Protein AF-A0A2S9F0A6-F1 (afdb_monomer_lite)

Structure (mmCIF, N/CA/C/O backbone):
data_AF-A0A2S9F0A6-F1
#
_entry.id   AF-A0A2S9F0A6-F1
#
loop_
_atom_site.group_PDB
_atom_site.id
_atom_site.type_symbol
_atom_site.label_atom_id
_atom_site.label_alt_id
_atom_site.label_comp_id
_atom_site.label_asym_id
_atom_site.label_entity_id
_atom_site.label_seq_id
_atom_site.pdbx_PDB_ins_code
_atom_site.Cartn_x
_atom_site.Cartn_y
_atom_site.Cartn_z
_atom_site.occupancy
_atom_site.B_iso_or_equiv
_atom_site.auth_seq_id
_atom_site.auth_comp_id
_atom_site.auth_asym_id
_atom_site.auth_atom_id
_atom_site.pdbx_PDB_model_num
ATOM 1 N N . MET A 1 1 ? 29.518 33.544 -23.499 1.00 57.16 1 MET A N 1
ATOM 2 C CA . MET A 1 1 ? 29.249 32.475 -24.488 1.00 57.16 1 MET A CA 1
ATOM 3 C C . MET A 1 1 ? 28.029 32.899 -25.286 1.00 57.16 1 MET A C 1
ATOM 5 O O . MET A 1 1 ? 26.987 33.110 -24.681 1.00 57.16 1 MET A O 1
ATOM 9 N N . ASN A 1 2 ? 28.181 33.151 -26.587 1.00 75.06 2 ASN A N 1
ATOM 10 C CA . ASN A 1 2 ? 27.135 33.729 -27.433 1.00 75.06 2 ASN A CA 1
ATOM 11 C C . ASN A 1 2 ? 26.321 32.603 -28.106 1.00 75.06 2 ASN A C 1
ATOM 13 O O . ASN A 1 2 ? 26.892 31.569 -28.454 1.00 75.06 2 ASN A O 1
ATOM 17 N N . LEU A 1 3 ? 25.006 32.768 -28.308 1.00 73.81 3 LEU A N 1
ATOM 18 C CA . LEU A 1 3 ? 24.131 31.713 -28.873 1.00 73.81 3 LEU A CA 1
ATOM 19 C C . LEU A 1 3 ? 24.620 31.211 -30.246 1.00 73.81 3 LEU A C 1
ATOM 21 O O . LEU A 1 3 ? 24.468 30.043 -30.599 1.00 73.81 3 LEU A O 1
ATOM 25 N N . GLN A 1 4 ? 25.246 32.104 -31.009 1.00 73.94 4 GLN A N 1
ATOM 26 C CA . GLN A 1 4 ? 25.774 31.836 -32.345 1.00 73.94 4 GLN A CA 1
ATOM 27 C C . GLN A 1 4 ? 26.948 30.842 -32.341 1.00 73.94 4 GLN A C 1
ATOM 29 O O . GLN A 1 4 ? 27.102 30.074 -33.294 1.00 73.94 4 GLN A O 1
ATOM 34 N N . ASP A 1 5 ? 27.736 30.809 -31.263 1.00 72.25 5 ASP A N 1
ATOM 35 C CA . ASP A 1 5 ? 28.875 29.896 -31.131 1.00 72.25 5 ASP A CA 1
ATOM 36 C C . ASP A 1 5 ? 28.402 28.465 -30.853 1.00 72.25 5 ASP A C 1
ATOM 38 O O . ASP A 1 5 ? 28.924 27.515 -31.436 1.00 72.25 5 ASP A O 1
ATOM 42 N N . VAL A 1 6 ? 27.345 28.307 -30.047 1.00 74.50 6 VAL A N 1
ATOM 43 C CA . VAL A 1 6 ? 26.721 27.004 -29.759 1.00 74.50 6 VAL A CA 1
ATOM 44 C C . VAL A 1 6 ? 26.147 26.384 -31.035 1.00 74.50 6 VAL A C 1
ATOM 46 O O . VAL A 1 6 ? 26.382 25.209 -31.307 1.00 74.50 6 VAL A O 1
ATOM 49 N N . VAL A 1 7 ? 25.462 27.177 -31.868 1.00 74.69 7 VAL A N 1
ATOM 50 C CA . VAL A 1 7 ? 24.858 26.706 -33.130 1.00 74.69 7 VAL A CA 1
ATOM 51 C C . VAL A 1 7 ? 25.918 26.267 -34.148 1.00 74.69 7 VAL A C 1
ATOM 53 O O . VAL A 1 7 ? 25.752 25.238 -34.808 1.00 74.69 7 VAL A O 1
ATOM 56 N N . LYS A 1 8 ? 27.037 26.996 -34.265 1.00 73.50 8 LYS A N 1
ATOM 57 C CA . LYS A 1 8 ? 28.156 26.593 -35.139 1.00 73.50 8 LYS A CA 1
ATOM 58 C C . LYS A 1 8 ? 28.799 25.285 -34.679 1.00 73.50 8 LYS A C 1
ATOM 60 O O . LYS A 1 8 ? 29.077 24.418 -35.508 1.00 73.50 8 LYS A O 1
ATOM 65 N N . LEU A 1 9 ? 28.999 25.128 -33.373 1.00 69.62 9 LEU A N 1
ATOM 66 C CA . LEU A 1 9 ? 29.613 23.938 -32.784 1.00 69.62 9 LEU A CA 1
ATOM 67 C C . LEU A 1 9 ? 28.705 22.705 -32.933 1.00 69.62 9 LEU A C 1
ATOM 69 O O . LEU A 1 9 ? 29.183 21.626 -33.288 1.00 69.62 9 LEU A O 1
ATOM 73 N N . LEU A 1 10 ? 27.388 22.893 -32.784 1.00 70.19 10 LEU A N 1
ATOM 74 C CA . LEU A 1 10 ? 26.376 21.861 -33.015 1.00 70.19 10 LEU A CA 1
ATOM 75 C C . LEU A 1 10 ? 26.362 21.385 -34.472 1.00 70.19 10 LEU A C 1
ATOM 77 O O . LEU A 1 10 ? 26.285 20.190 -34.726 1.00 70.19 10 LEU A O 1
ATOM 81 N N . ARG A 1 11 ? 26.494 22.303 -35.438 1.00 72.62 11 ARG A N 1
ATOM 82 C CA . ARG A 1 11 ? 26.517 21.969 -36.871 1.00 72.62 11 ARG A CA 1
ATOM 83 C C . ARG A 1 11 ? 27.805 21.251 -37.289 1.00 72.62 11 ARG A C 1
ATOM 85 O O . ARG A 1 11 ? 27.764 20.395 -38.167 1.00 72.62 11 ARG A O 1
ATOM 92 N N . HIS A 1 12 ? 28.936 21.564 -36.653 1.00 76.50 12 HIS A N 1
ATOM 93 C CA . HIS A 1 12 ? 30.224 20.925 -36.942 1.00 76.50 12 HIS A CA 1
ATOM 94 C C . HIS A 1 12 ? 30.361 19.527 -36.309 1.00 76.50 12 HIS A C 1
ATOM 96 O O . HIS A 1 12 ? 31.004 18.656 -36.888 1.00 76.50 12 HIS A O 1
ATOM 102 N N . ARG A 1 13 ? 29.724 19.280 -35.153 1.00 82.62 13 ARG A N 1
ATOM 103 C CA . ARG A 1 13 ? 29.734 17.983 -34.442 1.00 82.62 13 ARG A CA 1
ATOM 104 C C . ARG A 1 13 ? 28.351 17.329 -34.339 1.00 82.62 13 ARG A C 1
ATOM 106 O O . ARG A 1 13 ? 28.072 16.611 -33.380 1.00 82.62 13 ARG A O 1
ATOM 113 N N . TRP A 1 14 ? 27.489 17.554 -35.330 1.00 82.69 14 TRP A N 1
ATOM 114 C CA . TRP A 1 14 ? 26.091 17.111 -35.287 1.00 82.69 14 TRP A CA 1
ATOM 115 C C . TRP A 1 14 ? 25.956 15.587 -35.125 1.00 82.69 14 TRP A C 1
ATOM 117 O O . TRP A 1 14 ? 25.083 15.131 -34.398 1.00 82.69 14 TRP A O 1
ATOM 127 N N . ILE A 1 15 ? 26.885 14.806 -35.693 1.00 86.88 15 ILE A N 1
ATOM 128 C CA . ILE A 1 15 ? 26.932 13.344 -35.532 1.00 86.88 15 ILE A CA 1
ATOM 129 C C . ILE A 1 15 ? 27.149 12.957 -34.064 1.00 86.88 15 ILE A C 1
ATOM 131 O O . ILE A 1 15 ? 26.428 12.109 -33.551 1.00 86.88 15 ILE A O 1
ATOM 135 N N . THR A 1 16 ? 28.093 13.590 -33.358 1.00 87.19 16 THR A N 1
ATOM 136 C CA . THR A 1 16 ? 28.335 13.314 -31.931 1.00 87.19 16 THR A CA 1
ATOM 137 C C . THR A 1 16 ? 27.104 13.646 -31.095 1.00 87.19 16 THR A C 1
ATOM 139 O O . THR A 1 16 ? 26.732 12.871 -30.223 1.00 87.19 16 THR A O 1
ATOM 142 N N . VAL A 1 17 ? 26.435 14.763 -31.392 1.00 87.31 17 VAL A N 1
ATOM 143 C CA . VAL A 1 17 ? 25.190 15.160 -30.717 1.00 87.31 17 VAL A CA 1
ATOM 144 C C . VAL A 1 17 ? 24.088 14.127 -30.963 1.00 87.31 17 VAL A C 1
ATOM 146 O O . VAL A 1 17 ? 23.466 13.665 -30.011 1.00 87.31 17 VAL A O 1
ATOM 149 N N . CYS A 1 18 ? 23.882 13.713 -32.216 1.00 89.75 18 CYS A N 1
ATOM 150 C CA . CYS A 1 18 ? 22.890 12.701 -32.572 1.00 89.75 18 CYS A CA 1
ATOM 151 C C . CYS A 1 18 ? 23.172 11.346 -31.914 1.00 89.75 18 CYS A C 1
ATOM 153 O O . CYS A 1 18 ? 22.241 10.726 -31.410 1.00 89.75 18 CYS A O 1
ATOM 155 N N . VAL A 1 19 ? 24.431 10.902 -31.868 1.00 93.31 19 VAL A N 1
ATOM 156 C CA . VAL A 1 19 ? 24.815 9.642 -31.211 1.00 93.31 19 VAL A CA 1
ATOM 157 C C . VAL A 1 19 ? 24.560 9.708 -29.708 1.00 93.31 19 VAL A C 1
ATOM 159 O O . VAL A 1 19 ? 23.956 8.791 -29.163 1.00 93.31 19 VAL A O 1
ATOM 162 N N . THR A 1 20 ? 24.948 10.794 -29.035 1.00 92.12 20 THR A N 1
ATOM 163 C CA . THR A 1 20 ? 24.689 10.951 -27.596 1.00 92.12 20 THR A CA 1
ATOM 164 C C . THR A 1 20 ? 23.192 10.952 -27.294 1.00 92.12 20 THR A C 1
ATOM 166 O O . THR A 1 20 ? 22.756 10.254 -26.382 1.00 92.12 20 THR A O 1
ATOM 169 N N . ILE A 1 21 ? 22.389 11.671 -28.088 1.00 93.81 21 ILE A N 1
ATOM 170 C CA . ILE A 1 21 ? 20.926 11.661 -27.949 1.00 93.81 21 ILE A CA 1
ATOM 171 C C . ILE A 1 21 ? 20.382 10.247 -28.163 1.00 93.81 21 ILE A C 1
ATOM 173 O O . ILE A 1 21 ? 19.583 9.782 -27.355 1.00 93.81 21 ILE A O 1
ATOM 177 N N . ALA A 1 22 ? 20.836 9.544 -29.203 1.00 94.81 22 ALA A N 1
ATOM 178 C CA . ALA A 1 22 ? 20.400 8.181 -29.481 1.00 94.81 22 ALA A CA 1
ATOM 179 C C . ALA A 1 22 ? 20.724 7.233 -28.317 1.00 94.81 22 ALA A C 1
ATOM 181 O O . ALA A 1 22 ? 19.851 6.481 -27.900 1.00 94.81 22 ALA A O 1
ATOM 182 N N . VAL A 1 23 ? 21.927 7.310 -27.738 1.00 96.56 23 VAL A N 1
ATOM 183 C CA . VAL A 1 23 ? 22.319 6.500 -26.571 1.00 96.56 23 VAL A CA 1
ATOM 184 C C . VAL A 1 23 ? 21.464 6.832 -25.347 1.00 96.56 23 VAL A C 1
ATOM 186 O O . VAL A 1 23 ? 20.988 5.918 -24.678 1.00 96.56 23 VAL A O 1
ATOM 189 N N . CYS A 1 24 ? 21.212 8.114 -25.069 1.00 96.38 24 CYS A N 1
ATOM 190 C CA . CYS A 1 24 ? 20.339 8.530 -23.970 1.00 96.38 24 CYS A CA 1
ATOM 191 C C . CYS A 1 24 ? 18.901 8.025 -24.145 1.00 96.38 24 CYS A C 1
ATOM 193 O O . CYS A 1 24 ? 18.326 7.491 -23.200 1.00 96.38 24 CYS A O 1
ATOM 195 N N . VAL A 1 25 ? 18.329 8.161 -25.345 1.00 96.44 25 VAL A N 1
ATOM 196 C CA . VAL A 1 25 ? 16.972 7.684 -25.651 1.00 96.44 25 VAL A CA 1
ATOM 197 C C . VAL A 1 25 ? 16.900 6.168 -25.527 1.00 96.44 25 VAL A C 1
ATOM 199 O O . VAL A 1 25 ? 15.984 5.650 -24.896 1.00 96.44 25 VAL A O 1
ATOM 202 N N . LEU A 1 26 ? 17.879 5.452 -26.076 1.00 96.12 26 LEU A N 1
ATOM 203 C CA . LEU A 1 26 ? 17.914 3.994 -26.033 1.00 96.12 26 LEU A CA 1
ATOM 204 C C . LEU A 1 26 ? 18.061 3.495 -24.588 1.00 96.12 26 LEU A C 1
ATOM 206 O O . LEU A 1 26 ? 17.333 2.595 -24.182 1.00 96.12 26 LEU A O 1
ATOM 210 N N . GLY A 1 27 ? 18.909 4.145 -23.784 1.00 95.69 27 GLY A N 1
ATOM 211 C CA . GLY A 1 27 ? 19.017 3.884 -22.348 1.00 95.69 27 GLY A CA 1
ATOM 212 C C . GLY A 1 27 ? 17.713 4.152 -21.589 1.00 95.69 27 GLY A C 1
ATOM 213 O O . GLY A 1 27 ? 17.299 3.326 -20.779 1.00 95.69 27 GLY A O 1
ATOM 214 N N . ALA A 1 28 ? 17.026 5.260 -21.885 1.00 93.75 28 ALA A N 1
ATOM 215 C CA . ALA A 1 28 ? 15.752 5.606 -21.255 1.00 93.75 28 ALA A CA 1
ATOM 216 C C . ALA A 1 28 ? 14.633 4.615 -21.612 1.00 93.75 28 ALA A C 1
ATOM 218 O O . ALA A 1 28 ? 13.891 4.184 -20.732 1.00 93.75 28 ALA A O 1
ATOM 219 N N . VAL A 1 29 ? 14.534 4.209 -22.882 1.00 94.12 29 VAL A N 1
ATOM 220 C CA . VAL A 1 29 ? 13.555 3.208 -23.333 1.00 94.12 29 VAL A CA 1
ATOM 221 C C . VAL A 1 29 ? 13.825 1.862 -22.669 1.00 94.12 29 VAL A C 1
ATOM 223 O O . VAL A 1 29 ? 12.898 1.250 -22.144 1.00 94.12 29 VAL A O 1
ATOM 226 N N . LEU A 1 30 ? 15.086 1.421 -22.635 1.00 93.75 30 LEU A N 1
ATOM 227 C CA . LEU A 1 30 ? 15.450 0.148 -22.018 1.00 93.75 30 LEU A CA 1
ATOM 228 C C . LEU A 1 30 ? 15.104 0.140 -20.523 1.00 93.75 30 LEU A C 1
ATOM 230 O O . LEU A 1 30 ? 14.486 -0.803 -20.037 1.00 93.75 30 LEU A O 1
ATOM 234 N N . TYR A 1 31 ? 15.424 1.224 -19.815 1.00 93.69 31 TYR A N 1
ATOM 235 C CA . TYR A 1 31 ? 15.060 1.394 -18.410 1.00 93.69 31 TYR A CA 1
ATOM 236 C C . TYR A 1 31 ? 13.539 1.400 -18.200 1.00 93.69 31 TYR A C 1
ATOM 238 O O . TYR A 1 31 ? 13.030 0.739 -17.294 1.00 93.69 31 TYR A O 1
ATOM 246 N N . SER A 1 32 ? 12.798 2.097 -19.063 1.00 91.25 32 SER A N 1
ATOM 247 C CA . SER A 1 32 ? 11.340 2.190 -18.969 1.00 91.25 32 SER A CA 1
ATOM 248 C C . SER A 1 32 ? 10.651 0.845 -19.189 1.00 91.25 32 SER A C 1
ATOM 250 O O . SER A 1 32 ? 9.654 0.576 -18.530 1.00 91.25 32 SER A O 1
ATOM 252 N N . VAL A 1 33 ? 11.159 0.008 -20.098 1.00 88.25 33 VAL A N 1
ATOM 253 C CA . VAL A 1 33 ? 10.584 -1.320 -20.378 1.00 88.25 33 VAL A CA 1
ATOM 254 C C . VAL A 1 33 ? 10.929 -2.330 -19.279 1.00 88.25 33 VAL A C 1
ATOM 256 O O . VAL A 1 33 ? 10.146 -3.237 -19.015 1.00 88.25 33 VAL A O 1
ATOM 259 N N . LEU A 1 34 ? 12.082 -2.174 -18.621 1.00 91.50 34 LEU A N 1
ATOM 260 C CA . LEU A 1 34 ? 12.513 -3.042 -17.519 1.00 91.50 34 LEU A CA 1
ATOM 261 C C . LEU A 1 34 ? 11.855 -2.700 -16.176 1.00 91.50 34 LEU A C 1
ATOM 263 O O . LEU A 1 34 ? 11.868 -3.524 -15.263 1.00 91.50 34 LEU A O 1
ATOM 267 N N . THR A 1 35 ? 11.307 -1.494 -16.031 1.00 91.00 35 THR A N 1
ATOM 268 C CA . THR A 1 35 ? 10.669 -1.058 -14.785 1.00 91.00 3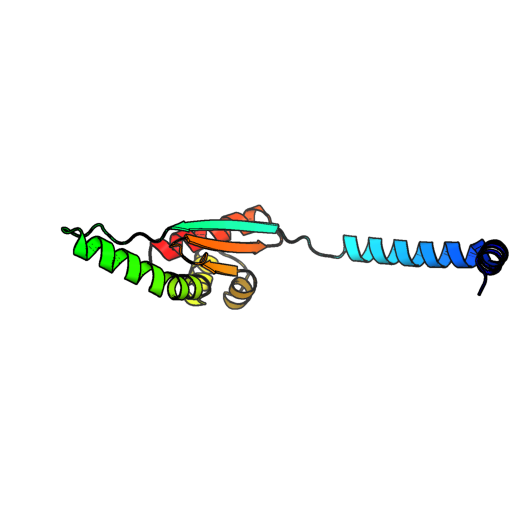5 THR A CA 1
ATOM 269 C C . THR A 1 35 ? 9.299 -1.724 -14.632 1.00 91.00 35 THR A C 1
ATOM 271 O O . THR A 1 35 ? 8.430 -1.578 -15.489 1.00 91.00 35 THR A O 1
ATOM 274 N N . THR A 1 36 ? 9.082 -2.437 -13.524 1.00 87.31 36 THR A N 1
ATOM 275 C CA . THR A 1 36 ? 7.801 -3.090 -13.215 1.00 87.31 36 THR A CA 1
ATOM 276 C C . THR A 1 36 ? 6.693 -2.054 -12.986 1.00 87.31 36 THR A C 1
ATOM 278 O O . THR A 1 36 ? 6.884 -1.158 -12.156 1.00 87.31 36 THR A O 1
ATOM 281 N N . PRO A 1 37 ? 5.533 -2.154 -13.6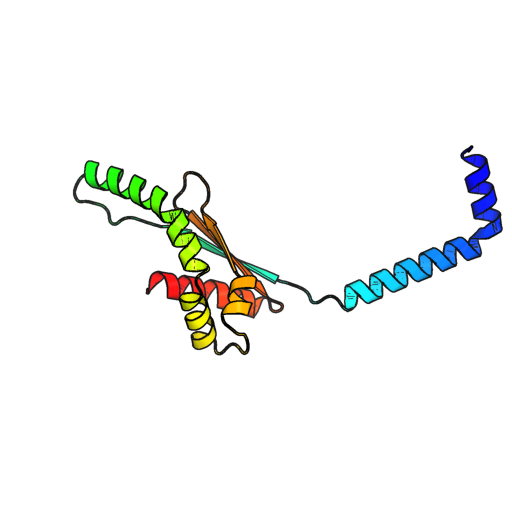67 1.00 89.31 37 PRO A N 1
ATOM 282 C CA . PRO A 1 37 ? 4.417 -1.248 -13.425 1.00 89.31 37 PRO A CA 1
ATOM 283 C C . PRO A 1 37 ? 3.848 -1.476 -12.022 1.00 89.31 37 PRO A C 1
ATOM 285 O O . PRO A 1 37 ? 3.713 -2.614 -11.581 1.00 89.31 37 PRO A O 1
ATOM 288 N N . LEU A 1 38 ? 3.495 -0.393 -11.332 1.00 92.88 38 LEU A N 1
ATOM 289 C CA . LEU A 1 38 ? 2.812 -0.432 -10.041 1.00 92.88 38 LEU A CA 1
ATOM 290 C C . LE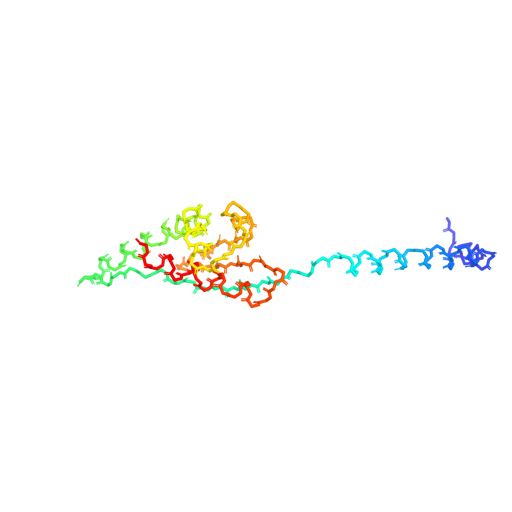U A 1 38 ? 1.412 0.158 -10.200 1.00 92.88 38 LEU A C 1
ATOM 292 O O . LEU A 1 38 ? 1.248 1.257 -10.728 1.00 92.88 38 LEU A O 1
ATOM 296 N N . TYR A 1 39 ? 0.414 -0.578 -9.728 1.00 95.44 39 TYR A N 1
ATOM 297 C CA . TYR A 1 39 ? -0.989 -0.194 -9.723 1.00 95.44 39 TYR A CA 1
ATOM 298 C C . TYR A 1 39 ? -1.433 0.082 -8.294 1.00 95.44 39 TYR A C 1
ATOM 300 O O . TYR A 1 39 ? -1.122 -0.684 -7.385 1.00 95.44 39 TYR A O 1
ATOM 308 N N . GLN A 1 40 ? -2.183 1.165 -8.112 1.00 95.88 40 GLN A N 1
ATOM 309 C CA . GLN A 1 40 ? -2.748 1.544 -6.824 1.00 95.88 40 GLN A CA 1
ATOM 310 C C . GLN A 1 40 ? -4.242 1.232 -6.791 1.00 95.88 40 GLN A C 1
ATOM 312 O O . GLN A 1 40 ? -4.985 1.651 -7.681 1.00 95.88 40 GLN A O 1
ATOM 317 N N . ALA A 1 41 ? -4.677 0.524 -5.753 1.00 96.75 41 ALA A N 1
ATOM 318 C CA . ALA A 1 41 ? -6.081 0.402 -5.386 1.00 96.75 41 ALA A CA 1
ATOM 319 C C . ALA A 1 41 ? -6.340 1.192 -4.101 1.00 96.75 41 ALA A C 1
ATOM 321 O O . ALA A 1 41 ? -5.575 1.072 -3.146 1.00 96.75 41 ALA A O 1
ATOM 322 N N . SER A 1 42 ? -7.418 1.975 -4.088 1.00 94.00 42 SER A N 1
ATOM 323 C CA . SER A 1 42 ? -7.779 2.849 -2.970 1.00 94.00 42 SER A CA 1
ATOM 324 C C . SER A 1 42 ? -9.144 2.467 -2.408 1.00 94.00 42 SER A C 1
ATOM 326 O O . SER A 1 42 ? -10.127 2.419 -3.150 1.00 94.00 42 SER A O 1
ATOM 328 N N . THR A 1 43 ? -9.217 2.276 -1.094 1.00 93.62 43 THR A N 1
ATOM 329 C CA . THR A 1 43 ? -10.458 2.053 -0.345 1.00 93.62 43 THR A CA 1
ATOM 330 C C . THR A 1 43 ? -10.630 3.156 0.692 1.00 93.62 43 THR A C 1
ATOM 332 O O . THR A 1 43 ? -9.665 3.600 1.309 1.00 93.62 43 THR A O 1
ATOM 335 N N . ARG A 1 44 ? -11.870 3.609 0.899 1.00 92.19 44 ARG A N 1
ATOM 336 C CA . ARG A 1 44 ? -12.202 4.621 1.906 1.00 92.19 44 ARG A CA 1
ATOM 337 C C . ARG A 1 44 ? -13.099 4.019 2.974 1.00 92.19 44 ARG A C 1
ATOM 339 O O . ARG A 1 44 ? -14.202 3.573 2.672 1.00 92.19 44 ARG A O 1
ATOM 346 N N . LEU A 1 45 ? -12.635 4.064 4.216 1.00 89.12 45 LEU A N 1
ATOM 347 C CA . LEU A 1 45 ? -13.355 3.592 5.391 1.00 89.12 45 LEU A CA 1
ATOM 348 C C . LEU A 1 45 ? -13.929 4.780 6.167 1.00 89.12 45 LEU A C 1
ATOM 350 O O . LEU A 1 45 ? -13.293 5.829 6.278 1.00 89.12 45 LEU A O 1
ATOM 354 N N . PHE A 1 46 ? -15.136 4.612 6.705 1.00 87.00 46 PHE A N 1
ATOM 355 C CA . PHE A 1 46 ? -15.794 5.590 7.569 1.00 87.00 46 PHE A CA 1
ATOM 356 C C . PHE A 1 46 ? -15.950 5.000 8.966 1.00 87.00 46 PHE A C 1
ATOM 358 O O . PHE A 1 46 ? -16.602 3.971 9.141 1.00 87.00 46 PHE A O 1
ATOM 365 N N . VAL A 1 47 ? -15.362 5.661 9.962 1.00 81.50 47 VAL A N 1
ATOM 366 C CA . VAL A 1 47 ? -15.477 5.241 11.359 1.00 81.50 47 VAL A CA 1
ATOM 367 C C . VAL A 1 47 ? -16.711 5.898 11.968 1.00 81.50 47 VAL A C 1
ATOM 369 O O . VAL A 1 47 ? -16.756 7.112 12.148 1.00 81.50 47 VAL A O 1
ATOM 372 N N . SER A 1 48 ? -17.711 5.088 12.308 1.00 73.56 48 SER A N 1
ATOM 373 C CA . SER A 1 48 ? -18.929 5.546 12.978 1.00 73.56 48 SER A CA 1
ATOM 374 C C . SER A 1 48 ? -18.962 5.054 14.422 1.00 73.56 48 SER A C 1
ATOM 376 O O . SER A 1 48 ? -18.740 3.872 14.676 1.00 73.56 48 SER A O 1
ATOM 378 N N . THR A 1 49 ? -19.267 5.937 15.375 1.00 65.75 49 THR A N 1
ATOM 379 C CA . THR A 1 49 ? -19.678 5.515 16.720 1.00 65.75 49 THR A CA 1
ATOM 380 C C . THR A 1 49 ? -21.149 5.132 16.713 1.00 65.75 49 THR A C 1
ATOM 382 O O . THR A 1 49 ? -21.965 5.869 16.157 1.00 65.75 49 THR A O 1
ATOM 385 N N . ALA A 1 50 ? -21.503 4.035 17.389 1.00 59.41 50 ALA A N 1
ATOM 386 C CA . ALA A 1 50 ? -22.898 3.698 17.653 1.00 59.41 50 ALA A CA 1
ATOM 387 C C . ALA A 1 50 ? -23.626 4.912 18.256 1.00 59.41 50 ALA A C 1
ATOM 389 O O . ALA A 1 50 ? -23.112 5.560 19.170 1.00 59.41 50 ALA A O 1
ATOM 390 N N . SER A 1 51 ? -24.793 5.250 17.704 1.00 55.75 51 SER A N 1
ATOM 391 C CA . SER A 1 51 ? -25.601 6.379 18.161 1.00 55.75 51 SER A CA 1
ATOM 392 C C . SER A 1 51 ? -25.983 6.158 19.624 1.00 55.75 51 SER A C 1
ATOM 394 O O . SER A 1 51 ? -26.708 5.216 19.942 1.00 55.75 51 SER A O 1
ATOM 396 N N . GLY A 1 52 ? -25.454 6.996 20.517 1.00 56.12 52 GLY A N 1
ATOM 397 C CA . GLY A 1 52 ? -25.838 6.989 21.923 1.00 56.12 52 GLY A CA 1
ATOM 398 C C . GLY A 1 52 ? -27.308 7.371 22.088 1.00 56.12 52 GLY A C 1
ATOM 399 O O . GLY A 1 52 ? -27.893 8.048 21.241 1.00 56.12 52 GLY A O 1
ATOM 400 N N . SER A 1 53 ? -27.905 6.958 23.199 1.00 60.97 53 SER A N 1
ATOM 401 C CA . SER A 1 53 ? -29.298 7.260 23.544 1.00 60.97 53 SER A CA 1
ATOM 402 C C . SER A 1 53 ? -29.555 8.756 23.795 1.00 60.97 53 SER A C 1
ATOM 404 O O . SER A 1 53 ? -30.706 9.194 23.793 1.00 60.97 53 SER A O 1
ATOM 406 N N . SER A 1 54 ? -28.494 9.557 23.967 1.00 71.69 54 SER A N 1
ATOM 407 C CA . SER A 1 54 ? -28.557 11.012 24.137 1.00 71.69 54 SER A CA 1
ATOM 408 C C . SER A 1 54 ? -27.630 11.794 23.185 1.00 71.69 54 SER A C 1
ATOM 410 O O . SER A 1 54 ? -26.612 11.301 22.691 1.00 71.69 54 SER A O 1
ATOM 412 N N . LEU A 1 55 ? -27.957 13.074 22.956 1.00 68.00 55 LEU A N 1
ATOM 413 C CA . LEU A 1 55 ? -27.132 14.004 22.165 1.00 68.00 55 LEU A CA 1
ATOM 414 C C . LEU A 1 55 ? -25.731 14.210 22.765 1.00 68.00 55 LEU A C 1
ATOM 416 O O . LEU A 1 55 ? -24.769 14.380 22.018 1.00 68.00 55 LEU A O 1
ATOM 420 N N . ALA A 1 56 ? -25.608 14.167 24.097 1.00 70.69 56 ALA A N 1
ATOM 421 C CA . ALA A 1 56 ? -24.328 14.286 24.794 1.00 70.69 56 ALA A CA 1
ATOM 422 C C . ALA A 1 56 ? -23.416 13.079 24.513 1.00 70.69 56 ALA A C 1
ATOM 424 O O . ALA A 1 56 ? -22.245 13.263 24.186 1.00 70.69 56 ALA A O 1
ATOM 425 N N . GLU A 1 57 ? -23.968 11.862 24.539 1.00 68.12 57 GLU A N 1
ATOM 426 C CA . GLU A 1 57 ? -23.245 10.632 24.182 1.00 68.12 57 GLU A CA 1
ATOM 427 C C . GLU A 1 57 ? -22.807 10.636 22.711 1.00 68.12 57 GLU A C 1
ATOM 429 O O . GLU A 1 57 ? -21.689 10.236 22.397 1.00 68.12 57 GLU A O 1
ATOM 434 N N . THR A 1 58 ? -23.644 11.158 21.808 1.00 69.19 58 THR A N 1
ATOM 435 C CA . THR A 1 58 ? -23.302 11.283 20.380 1.00 69.19 58 THR A CA 1
ATOM 436 C C . THR A 1 58 ? -22.164 12.286 20.150 1.00 69.19 58 THR A C 1
ATOM 438 O O . THR A 1 58 ? -21.234 12.006 19.392 1.00 69.19 58 THR A O 1
ATOM 441 N N . TYR A 1 59 ? -22.190 13.441 20.827 1.00 69.81 59 TYR A N 1
ATOM 442 C CA . TYR A 1 59 ? -21.118 14.442 20.735 1.00 69.81 59 TYR A CA 1
ATOM 443 C C . TYR A 1 59 ? -19.788 13.923 21.294 1.00 69.81 59 TYR A C 1
ATOM 445 O O . TYR A 1 59 ? -18.728 14.150 20.704 1.00 69.81 59 TYR A O 1
ATOM 453 N N . GLN A 1 60 ? -19.843 13.212 22.420 1.00 72.56 60 GLN A N 1
ATOM 454 C CA . GLN A 1 60 ? -18.668 12.640 23.069 1.00 72.56 60 GLN A CA 1
ATOM 455 C C . GLN A 1 60 ? -18.092 11.467 22.258 1.00 72.56 60 GLN A C 1
ATOM 457 O O . GLN A 1 60 ? -16.877 11.388 22.081 1.00 72.56 60 GLN A O 1
ATOM 462 N N . GLY A 1 61 ? -18.956 10.632 21.667 1.00 67.44 61 GLY A N 1
ATOM 463 C CA . GLY A 1 61 ? -18.571 9.572 20.735 1.00 67.44 61 GLY A CA 1
ATOM 464 C C . GLY A 1 61 ? -17.871 10.106 19.483 1.00 67.44 61 GLY A C 1
ATOM 465 O O . GLY A 1 61 ? -16.812 9.607 19.113 1.00 67.44 61 GLY A O 1
ATOM 466 N N . ASN A 1 62 ? -18.384 11.183 18.879 1.00 69.75 62 ASN A N 1
ATOM 467 C CA . ASN A 1 62 ? -17.777 11.761 17.678 1.00 69.75 62 ASN A CA 1
ATOM 468 C C . ASN A 1 62 ? -16.360 12.313 17.941 1.00 69.75 62 ASN A C 1
ATOM 470 O O . ASN A 1 62 ? -15.433 12.052 17.174 1.00 69.75 62 ASN A O 1
ATOM 474 N N . ARG A 1 63 ? -16.158 13.010 19.071 1.00 72.50 63 ARG A N 1
ATOM 475 C CA . ARG A 1 63 ? -14.824 13.468 19.509 1.00 72.50 63 ARG A CA 1
ATOM 476 C C . ARG A 1 63 ? -13.855 12.306 19.720 1.00 72.50 63 ARG A C 1
ATOM 478 O O . ARG A 1 63 ? -12.721 12.352 19.257 1.00 72.50 63 ARG A O 1
ATOM 485 N N . PHE A 1 64 ? -14.322 11.247 20.364 1.00 70.88 64 PHE A N 1
ATOM 486 C CA . PHE A 1 64 ? -13.526 10.059 20.635 1.00 70.88 64 PHE A CA 1
ATOM 487 C C . PHE A 1 64 ? -13.139 9.287 19.368 1.00 70.88 64 PHE A C 1
ATOM 489 O O . PHE A 1 64 ? -12.011 8.808 19.246 1.00 70.88 64 PHE A O 1
ATOM 496 N N . SER A 1 65 ? -14.043 9.206 18.389 1.00 69.75 65 SE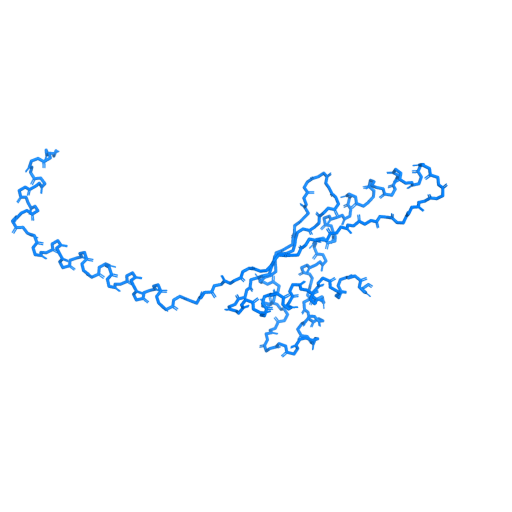R A N 1
ATOM 497 C CA . SER A 1 65 ? -13.730 8.658 17.068 1.00 69.75 65 SER A CA 1
ATOM 498 C C . SER A 1 65 ? -12.688 9.490 16.332 1.00 69.75 65 SER A C 1
ATOM 500 O O . SER A 1 65 ? -11.775 8.907 15.754 1.00 69.75 65 SER A O 1
ATOM 502 N N . GLN A 1 66 ? -12.766 10.823 16.385 1.00 70.19 66 GLN A N 1
ATOM 503 C CA . GLN A 1 66 ? -11.740 11.687 15.789 1.00 70.19 66 GLN A CA 1
ATOM 504 C C . GLN A 1 66 ? -10.358 11.475 16.426 1.00 70.19 66 GLN A C 1
ATOM 506 O O . GLN A 1 66 ? -9.364 11.415 15.708 1.00 70.19 66 GLN A O 1
ATOM 511 N N . GLU A 1 67 ? -10.284 11.296 17.747 1.00 75.25 67 GLU A N 1
ATOM 512 C CA . GLU A 1 67 ? -9.016 11.032 18.446 1.00 75.25 67 GLU A CA 1
ATOM 513 C C . GLU A 1 67 ? -8.423 9.653 18.107 1.00 75.25 67 GLU A C 1
ATOM 515 O O . GLU A 1 67 ? -7.205 9.484 18.089 1.00 75.25 67 GLU A O 1
ATOM 520 N N . ARG A 1 68 ? -9.269 8.663 17.796 1.00 79.69 68 ARG A N 1
ATOM 521 C CA . ARG A 1 68 ? -8.849 7.276 17.520 1.00 79.69 68 ARG A CA 1
ATOM 522 C C . ARG A 1 68 ? -8.640 6.951 16.057 1.00 79.69 68 ARG A C 1
ATOM 524 O O . ARG A 1 68 ? -8.002 5.951 15.751 1.00 79.69 68 ARG A O 1
ATOM 531 N N . VAL A 1 69 ? -9.146 7.780 15.154 1.00 82.00 69 VAL A N 1
ATOM 532 C CA . VAL A 1 69 ? -9.009 7.597 13.704 1.00 82.00 69 VAL A CA 1
ATOM 533 C C . VAL A 1 69 ? -7.542 7.491 13.272 1.00 82.00 69 VAL A C 1
ATOM 535 O O . VAL A 1 69 ? -7.232 6.703 12.381 1.00 82.00 69 VAL A O 1
ATOM 538 N N . ILE A 1 70 ? -6.626 8.179 13.962 1.00 82.94 70 ILE A N 1
ATOM 539 C CA . ILE A 1 70 ? -5.177 8.026 13.751 1.00 82.94 70 ILE A CA 1
ATOM 540 C C . ILE A 1 70 ? -4.707 6.628 14.182 1.00 82.94 70 ILE A C 1
ATOM 542 O O . ILE A 1 70 ? -4.046 5.940 13.409 1.00 82.94 70 ILE A O 1
ATOM 546 N N . SER A 1 71 ? -5.096 6.165 15.373 1.00 87.06 71 SER A N 1
ATOM 547 C CA . SER A 1 71 ? -4.758 4.816 15.849 1.00 87.06 71 SER A CA 1
ATOM 548 C C . SER A 1 71 ? -5.351 3.715 14.963 1.00 87.06 71 SER A C 1
ATOM 550 O O . SER A 1 71 ? -4.699 2.705 14.716 1.00 87.06 71 SER A O 1
ATOM 552 N N . TYR A 1 72 ? -6.562 3.902 14.432 1.00 87.62 72 TYR A N 1
ATOM 553 C CA . TYR A 1 72 ? -7.168 2.972 13.476 1.00 87.62 72 TYR A CA 1
ATOM 554 C C . TYR A 1 72 ? -6.404 2.926 12.149 1.00 87.62 72 TYR A C 1
ATOM 556 O O . TYR A 1 72 ? -6.195 1.841 11.609 1.00 87.62 72 TYR A O 1
ATOM 564 N N . ALA A 1 73 ? -5.920 4.071 11.658 1.00 88.44 73 ALA A N 1
ATOM 565 C CA . ALA A 1 73 ? -5.044 4.108 10.491 1.00 88.44 73 ALA A CA 1
ATOM 566 C C . ALA A 1 73 ? -3.717 3.364 10.741 1.00 88.44 73 ALA A C 1
ATOM 568 O O . ALA A 1 73 ? -3.231 2.669 9.851 1.00 88.44 73 ALA A O 1
ATOM 569 N N . GLU A 1 74 ? -3.149 3.436 11.948 1.00 88.56 74 GLU A N 1
ATOM 570 C CA . GLU A 1 74 ? -1.963 2.644 12.306 1.00 88.56 74 GLU A CA 1
ATOM 571 C C . GLU A 1 74 ? -2.256 1.139 12.374 1.00 88.56 74 GLU A C 1
ATOM 573 O O . GLU A 1 74 ? -1.464 0.338 11.873 1.00 88.56 74 GLU A O 1
ATOM 578 N N . LEU A 1 75 ? -3.408 0.739 12.922 1.00 90.06 75 LEU A N 1
ATOM 579 C CA . LEU A 1 75 ? -3.823 -0.668 12.977 1.00 90.06 75 LEU A CA 1
ATOM 580 C C . LEU A 1 75 ? -4.021 -1.279 11.585 1.00 90.06 75 LEU A C 1
ATOM 582 O O . LEU A 1 75 ? -3.636 -2.428 11.369 1.00 90.06 75 LEU A O 1
ATOM 586 N N . LEU A 1 76 ? -4.538 -0.503 10.628 1.00 90.19 76 LEU A N 1
ATOM 587 C CA . LEU A 1 76 ? -4.655 -0.911 9.223 1.00 90.19 76 LEU A CA 1
ATOM 588 C C . LEU A 1 76 ? -3.296 -1.227 8.578 1.00 90.19 76 LEU A C 1
ATOM 590 O O . LEU A 1 76 ? -3.217 -2.044 7.663 1.00 90.19 76 LEU A O 1
ATOM 594 N N . LYS A 1 77 ? -2.213 -0.623 9.081 1.00 90.25 77 LYS A N 1
ATOM 595 C CA . LYS A 1 77 ? -0.831 -0.904 8.661 1.00 90.25 77 LYS A CA 1
ATOM 596 C C . LYS A 1 77 ? -0.168 -1.997 9.501 1.00 90.25 77 LYS A C 1
ATOM 598 O O . LYS A 1 77 ? 1.013 -2.282 9.306 1.00 90.25 77 LYS A O 1
ATOM 603 N N . GLY A 1 78 ? -0.883 -2.590 10.454 1.00 92.50 78 GLY A N 1
ATOM 604 C CA . GLY A 1 78 ? -0.356 -3.570 11.395 1.00 92.50 78 GLY A CA 1
ATOM 605 C C . GLY A 1 78 ? -0.010 -4.913 10.749 1.00 92.50 78 GLY A C 1
ATOM 606 O O . GLY A 1 78 ? -0.670 -5.380 9.820 1.00 92.50 78 GLY A O 1
ATOM 607 N N . GLN A 1 79 ? 1.012 -5.579 11.293 1.00 92.00 79 GLN A N 1
ATOM 608 C CA . GLN A 1 79 ? 1.504 -6.856 10.768 1.00 92.00 79 GLN A CA 1
ATOM 609 C C . GLN A 1 79 ? 0.452 -7.964 10.872 1.00 92.00 79 GLN A C 1
ATOM 611 O O . GLN A 1 79 ? 0.329 -8.777 9.961 1.00 92.00 79 GLN A O 1
ATOM 616 N N . THR A 1 80 ? -0.331 -7.981 11.953 1.00 92.19 80 THR A N 1
ATOM 617 C CA . THR A 1 80 ? -1.397 -8.969 12.164 1.00 92.19 80 THR A CA 1
ATOM 618 C C . THR A 1 80 ? -2.435 -8.920 11.048 1.00 92.19 80 THR A C 1
ATOM 620 O O . THR A 1 80 ? -2.797 -9.956 10.499 1.00 92.19 80 THR A O 1
ATOM 623 N N . LEU A 1 81 ? -2.887 -7.721 10.670 1.00 93.12 81 LEU A N 1
ATOM 624 C CA . LEU A 1 81 ? -3.885 -7.554 9.616 1.00 93.12 81 LEU A CA 1
ATOM 625 C C . LEU A 1 81 ? -3.307 -7.887 8.234 1.00 93.12 81 LEU A C 1
ATOM 627 O O . LEU A 1 81 ? -3.951 -8.572 7.436 1.00 93.12 81 LEU A O 1
ATOM 631 N N . ALA A 1 82 ? -2.064 -7.471 7.976 1.00 93.56 82 ALA A N 1
ATOM 632 C CA . ALA A 1 82 ? -1.343 -7.843 6.765 1.00 93.56 82 ALA A CA 1
ATOM 633 C C . ALA A 1 82 ? -1.196 -9.370 6.642 1.00 93.56 82 ALA A C 1
ATOM 635 O O . ALA A 1 82 ? -1.449 -9.922 5.575 1.00 93.56 82 ALA A O 1
ATOM 636 N N . GLN A 1 83 ? -0.864 -10.069 7.732 1.00 94.50 83 GLN A N 1
ATOM 637 C CA . GLN A 1 83 ? -0.759 -11.529 7.744 1.00 94.50 83 GLN A CA 1
ATOM 638 C C . GLN A 1 83 ? -2.109 -12.196 7.458 1.00 94.50 83 GLN A C 1
ATOM 640 O O . GLN A 1 83 ? -2.183 -13.031 6.564 1.00 94.50 83 GLN A O 1
ATOM 645 N N . ARG A 1 84 ? -3.193 -11.765 8.119 1.00 93.94 84 ARG A N 1
ATOM 646 C CA . ARG A 1 84 ? -4.548 -12.282 7.842 1.00 93.94 84 ARG A CA 1
ATOM 647 C C . ARG A 1 84 ? -4.945 -12.094 6.376 1.00 93.94 84 ARG A C 1
ATOM 649 O O . ARG A 1 84 ? -5.531 -12.989 5.777 1.00 93.94 84 ARG A O 1
ATOM 656 N N . THR A 1 85 ? -4.580 -10.956 5.786 1.00 94.38 85 THR A N 1
ATOM 657 C CA . THR A 1 85 ? -4.832 -10.663 4.367 1.00 94.38 85 THR A CA 1
ATOM 658 C C . THR A 1 85 ? -4.035 -11.594 3.447 1.00 94.38 85 THR A C 1
ATOM 660 O O . THR A 1 85 ? -4.595 -12.133 2.493 1.00 94.38 85 THR A O 1
ATOM 663 N N . VAL A 1 86 ? -2.748 -11.818 3.744 1.00 94.81 86 VAL A N 1
ATOM 664 C CA . VAL A 1 86 ? -1.890 -12.776 3.022 1.00 94.81 86 VAL A CA 1
ATOM 665 C C . VAL A 1 86 ? -2.479 -14.180 3.077 1.00 94.81 86 VAL A C 1
ATOM 667 O O . VAL A 1 86 ? -2.608 -14.820 2.034 1.00 94.81 86 VAL A O 1
ATOM 670 N N . ASP A 1 87 ? -2.875 -14.628 4.267 1.00 94.50 87 ASP A N 1
ATOM 671 C CA . ASP A 1 87 ? -3.399 -15.973 4.493 1.00 94.50 87 ASP A CA 1
ATOM 672 C C . ASP A 1 87 ? -4.738 -16.179 3.770 1.00 94.50 87 ASP A C 1
ATOM 674 O O . ASP A 1 87 ? -4.946 -17.204 3.122 1.00 94.50 87 ASP A O 1
ATOM 678 N N . LYS A 1 88 ? -5.630 -15.181 3.812 1.00 93.88 88 LYS A N 1
ATOM 679 C CA . LYS A 1 88 ? -6.959 -15.242 3.184 1.00 93.88 88 LYS A CA 1
ATOM 680 C C . LYS A 1 88 ? -6.908 -15.230 1.657 1.00 93.88 88 LYS A C 1
ATOM 682 O O . LYS A 1 88 ? -7.735 -15.875 1.017 1.00 93.88 88 LYS A O 1
ATOM 687 N N . LEU A 1 89 ? -5.943 -14.519 1.074 1.00 94.19 89 LEU A N 1
ATOM 688 C CA . LEU A 1 89 ? -5.741 -14.453 -0.378 1.00 94.19 89 LEU A CA 1
ATOM 689 C C . LEU A 1 89 ? -4.745 -15.499 -0.906 1.00 94.19 89 LEU A C 1
ATOM 691 O O . LEU A 1 89 ? -4.573 -15.606 -2.119 1.00 94.19 89 LEU A O 1
ATOM 695 N N . GLY A 1 90 ? -4.080 -16.258 -0.028 1.00 93.19 90 GLY A N 1
ATOM 696 C CA . GLY A 1 90 ? -3.060 -17.236 -0.414 1.00 93.19 90 GLY A CA 1
ATOM 697 C C . GLY A 1 90 ? -1.862 -16.605 -1.132 1.00 93.19 90 GLY A C 1
ATOM 698 O O . GLY A 1 90 ? -1.341 -17.171 -2.094 1.00 93.19 90 GLY A O 1
ATOM 699 N N . LEU A 1 91 ? -1.451 -15.403 -0.718 1.00 92.44 91 LEU A N 1
ATOM 700 C CA . LEU A 1 91 ? -0.385 -14.658 -1.389 1.00 92.44 91 LEU A CA 1
ATOM 701 C C . LEU A 1 91 ? 0.989 -15.273 -1.106 1.00 92.44 91 LEU A C 1
ATOM 703 O O . LEU A 1 91 ? 1.325 -15.593 0.027 1.00 92.44 91 LEU A O 1
ATOM 707 N N . SER A 1 92 ? 1.852 -1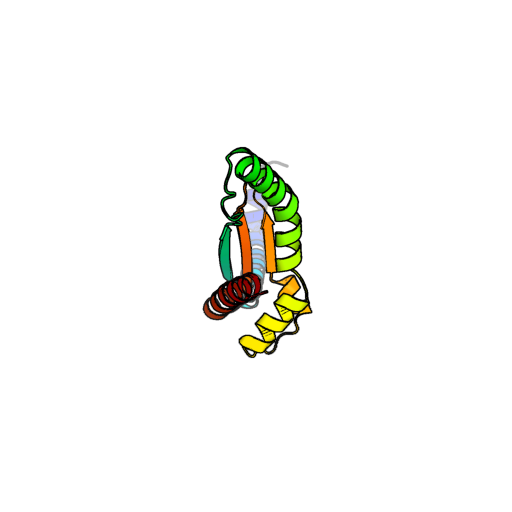5.326 -2.121 1.00 89.75 92 SER A N 1
ATOM 708 C CA . SER A 1 92 ? 3.255 -15.746 -1.978 1.00 89.75 92 SER A CA 1
ATOM 709 C C . SER A 1 92 ? 4.165 -14.662 -1.368 1.00 89.75 92 SER A C 1
ATOM 711 O O . SER A 1 92 ? 5.383 -14.702 -1.540 1.00 89.75 92 SER A O 1
ATOM 713 N N . LEU A 1 93 ? 3.586 -13.647 -0.723 1.00 89.12 93 LEU A N 1
ATOM 714 C CA . LEU A 1 93 ? 4.272 -12.474 -0.182 1.00 89.12 93 LEU A CA 1
ATOM 715 C C . LEU A 1 93 ? 4.278 -12.551 1.350 1.00 89.12 93 LEU A C 1
ATOM 717 O O . LEU A 1 93 ? 3.307 -13.002 1.945 1.00 89.12 93 LEU A O 1
ATOM 721 N N . SER A 1 94 ? 5.337 -12.081 2.011 1.00 93.50 94 SER A N 1
ATOM 722 C CA . SER A 1 94 ? 5.332 -11.981 3.476 1.00 93.50 94 SER A CA 1
ATOM 723 C C . SER A 1 94 ? 4.509 -10.781 3.956 1.00 93.50 94 SER A C 1
ATOM 725 O O . SER A 1 94 ? 4.432 -9.759 3.269 1.00 93.50 94 SER A O 1
ATOM 727 N N . ALA A 1 95 ? 3.957 -10.855 5.172 1.00 92.69 95 ALA A N 1
ATOM 728 C CA . ALA A 1 95 ? 3.221 -9.740 5.772 1.00 92.69 95 ALA A CA 1
ATOM 729 C C . ALA A 1 95 ? 4.047 -8.445 5.836 1.00 92.69 95 ALA A C 1
ATOM 731 O O . ALA A 1 95 ? 3.527 -7.382 5.521 1.00 92.69 95 ALA A O 1
ATOM 732 N N . GLY A 1 96 ? 5.345 -8.527 6.153 1.00 92.56 96 GLY A N 1
ATOM 733 C CA . GLY A 1 96 ? 6.223 -7.349 6.175 1.00 92.56 96 GLY A CA 1
ATOM 734 C C . GLY A 1 96 ? 6.353 -6.676 4.805 1.00 92.56 96 GLY A C 1
ATOM 735 O O . GLY A 1 96 ? 6.277 -5.456 4.700 1.00 92.56 96 GLY A O 1
ATOM 736 N N . ARG A 1 97 ? 6.451 -7.467 3.728 1.00 92.12 97 ARG A N 1
ATOM 737 C CA . ARG A 1 97 ? 6.443 -6.938 2.355 1.00 92.12 97 ARG A CA 1
ATOM 738 C C . ARG A 1 97 ? 5.092 -6.353 1.964 1.00 92.12 97 ARG A C 1
ATOM 740 O O . ARG A 1 97 ? 5.049 -5.418 1.171 1.00 92.12 97 ARG A O 1
ATOM 747 N N . LEU A 1 98 ? 4.002 -6.895 2.500 1.00 92.81 98 LEU A N 1
ATOM 748 C CA . LEU A 1 98 ? 2.673 -6.345 2.274 1.00 92.81 98 LEU A CA 1
ATOM 749 C C . LEU A 1 98 ? 2.506 -5.001 2.995 1.00 92.81 98 LEU A C 1
ATOM 751 O O . LEU A 1 98 ? 1.980 -4.066 2.405 1.00 92.81 98 LEU A O 1
ATOM 755 N N . GLN A 1 99 ? 3.017 -4.868 4.222 1.00 93.88 99 GLN A N 1
ATOM 756 C CA . GLN A 1 99 ? 2.989 -3.607 4.973 1.00 93.88 99 GLN A CA 1
ATOM 757 C C . GLN A 1 99 ? 3.711 -2.470 4.240 1.00 93.88 99 GLN A C 1
ATOM 759 O O . GLN A 1 99 ? 3.216 -1.348 4.242 1.00 93.88 99 GLN A O 1
ATOM 764 N N . GLU A 1 100 ? 4.835 -2.750 3.570 1.00 92.81 100 GLU A N 1
ATOM 765 C CA . GLU A 1 100 ? 5.549 -1.763 2.736 1.00 92.81 100 GLU A CA 1
ATOM 766 C C . GLU A 1 100 ? 4.696 -1.246 1.565 1.00 92.81 100 GLU A C 1
ATOM 768 O O . GLU A 1 100 ? 4.920 -0.144 1.068 1.00 92.81 100 GLU A O 1
ATOM 773 N N . ARG A 1 101 ? 3.715 -2.039 1.121 1.00 93.06 101 ARG A N 1
ATOM 774 C CA . ARG A 1 101 ? 2.815 -1.725 0.005 1.00 93.06 101 ARG A CA 1
ATOM 775 C C . ARG A 1 101 ? 1.506 -1.072 0.446 1.00 93.06 101 ARG A C 1
ATOM 777 O O . ARG A 1 101 ? 0.755 -0.623 -0.418 1.00 93.06 101 ARG A O 1
ATOM 784 N N . ILE A 1 102 ? 1.229 -1.026 1.751 1.00 94.56 102 ILE A N 1
ATOM 785 C CA . ILE A 1 102 ? 0.009 -0.451 2.322 1.00 94.56 102 ILE A CA 1
ATOM 786 C C . ILE A 1 102 ? 0.312 0.936 2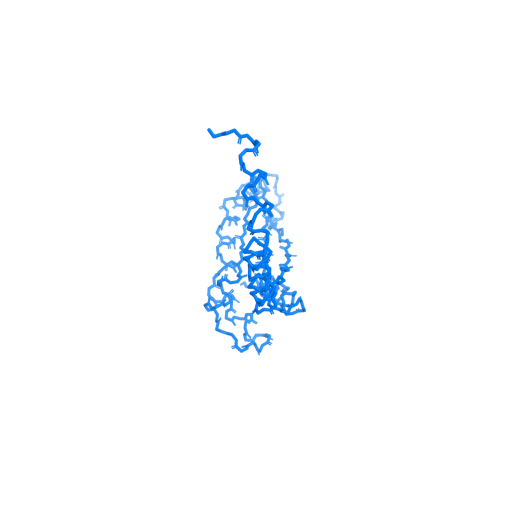.882 1.00 94.56 102 ILE A C 1
ATOM 788 O O . ILE A 1 102 ? 1.136 1.119 3.782 1.00 94.56 102 ILE A O 1
ATOM 792 N N . THR A 1 103 ? -0.441 1.919 2.413 1.00 94.19 103 THR A N 1
ATOM 793 C CA . THR A 1 103 ? -0.497 3.246 3.019 1.00 94.19 103 THR A CA 1
ATOM 794 C C . THR A 1 103 ? -1.900 3.468 3.551 1.00 94.19 103 THR A C 1
ATOM 796 O O . THR A 1 103 ? -2.864 3.338 2.816 1.00 94.19 103 THR A O 1
ATOM 799 N N . ALA A 1 104 ? -2.027 3.795 4.833 1.00 93.06 104 ALA A N 1
ATOM 800 C CA . ALA A 1 104 ? -3.297 4.197 5.422 1.00 93.06 104 ALA A CA 1
ATOM 801 C C . ALA A 1 104 ? -3.127 5.568 6.071 1.00 93.06 104 ALA A C 1
ATOM 803 O O . ALA A 1 104 ? -2.116 5.819 6.736 1.00 93.06 104 ALA A O 1
ATOM 804 N N . GLY A 1 105 ? -4.099 6.449 5.856 1.00 90.25 105 GLY A N 1
ATOM 805 C CA . GLY A 1 105 ? -4.067 7.822 6.332 1.00 90.25 105 GLY A CA 1
ATOM 806 C C . GLY A 1 105 ? -5.452 8.321 6.711 1.00 90.25 105 GLY A C 1
ATOM 807 O O . GLY A 1 105 ? -6.416 8.176 5.963 1.00 90.25 105 GLY A O 1
ATOM 808 N N . ALA A 1 106 ? -5.540 8.940 7.883 1.00 87.25 106 ALA A N 1
ATOM 809 C CA . ALA A 1 106 ? -6.722 9.670 8.302 1.00 87.25 106 ALA A CA 1
ATOM 810 C C . ALA A 1 106 ? -6.771 11.044 7.629 1.00 87.25 106 ALA A C 1
ATOM 812 O O . ALA A 1 106 ? -5.775 11.773 7.622 1.00 87.25 106 ALA A O 1
ATOM 813 N N . LYS A 1 107 ? -7.939 11.441 7.118 1.00 82.69 107 LYS A N 1
ATOM 814 C CA . LYS A 1 107 ? -8.134 12.820 6.662 1.00 82.69 107 LYS A CA 1
ATOM 815 C C . LYS A 1 107 ? -8.298 13.764 7.865 1.00 82.69 107 LYS A C 1
ATOM 817 O O . LYS A 1 107 ? -9.144 13.475 8.718 1.00 82.69 107 LYS A O 1
ATOM 822 N N . PRO A 1 108 ? -7.560 14.893 7.924 1.00 79.69 108 PRO A N 1
ATOM 823 C CA . PRO A 1 108 ? -7.668 15.860 9.016 1.00 79.69 108 PRO A CA 1
ATOM 824 C C . PRO A 1 108 ? -9.113 16.294 9.260 1.00 79.69 108 PRO A C 1
ATOM 826 O O . PRO A 1 108 ? -9.850 16.518 8.305 1.00 79.69 108 PRO A O 1
ATOM 829 N N . GLU A 1 109 ? -9.500 16.404 10.534 1.00 74.69 109 GLU A N 1
ATOM 830 C CA . GLU A 1 109 ? -10.838 16.849 10.969 1.00 74.69 109 GLU A CA 1
ATOM 831 C C . GLU A 1 109 ? -12.005 15.964 10.489 1.00 74.69 109 GLU A C 1
ATOM 833 O O . GLU A 1 109 ? -13.170 16.356 10.559 1.00 74.69 109 GLU A O 1
ATOM 838 N N . THR A 1 110 ? -11.720 14.741 10.036 1.00 80.69 110 THR A N 1
ATOM 839 C CA . THR A 1 110 ? -12.743 13.781 9.613 1.00 80.69 110 THR A CA 1
ATOM 840 C C . THR A 1 110 ? -12.563 12.430 10.294 1.00 80.69 110 THR A C 1
ATOM 842 O O . THR A 1 110 ? -11.543 12.153 10.919 1.00 80.69 110 THR A O 1
ATOM 845 N N . VAL A 1 111 ? -13.562 11.566 10.127 1.00 81.25 111 VAL A N 1
ATOM 846 C CA . VAL A 1 111 ? -13.508 10.151 10.522 1.00 81.25 111 VAL A CA 1
ATOM 847 C C . VAL A 1 111 ? -13.295 9.218 9.323 1.00 81.25 111 VAL A C 1
ATOM 849 O O . VAL A 1 111 ? -13.657 8.041 9.358 1.00 81.25 111 VAL A O 1
ATOM 852 N N . LEU A 1 112 ? -12.747 9.766 8.233 1.00 87.25 112 LEU A N 1
ATOM 853 C CA . LEU A 1 112 ? -12.433 9.026 7.018 1.00 87.25 112 LEU A CA 1
ATOM 854 C C . LEU A 1 112 ? -10.986 8.548 7.056 1.00 87.25 112 LEU A C 1
ATOM 856 O O . LEU A 1 112 ? -10.070 9.335 7.312 1.00 87.25 112 LEU A O 1
ATOM 860 N N . ILE A 1 113 ? -10.798 7.272 6.737 1.00 90.62 113 ILE A N 1
ATOM 861 C CA . ILE A 1 113 ? -9.486 6.661 6.554 1.00 90.62 113 ILE A CA 1
ATOM 862 C C . ILE A 1 113 ? -9.381 6.243 5.092 1.00 90.62 113 ILE A C 1
ATOM 864 O O . ILE A 1 113 ? -10.184 5.443 4.612 1.00 90.62 113 ILE A O 1
ATOM 868 N N . ASP A 1 114 ? -8.414 6.813 4.383 1.00 92.94 114 ASP A N 1
ATOM 869 C CA . ASP A 1 114 ? -8.041 6.370 3.045 1.00 92.94 114 ASP A CA 1
ATOM 870 C C . ASP A 1 114 ? -6.969 5.279 3.185 1.00 92.94 114 ASP A C 1
ATOM 872 O O . ASP A 1 114 ? -6.010 5.426 3.949 1.00 92.94 114 ASP A O 1
ATOM 876 N N . VAL A 1 115 ? -7.161 4.169 2.476 1.00 94.19 115 VAL A N 1
ATOM 877 C CA . VAL A 1 115 ? -6.257 3.019 2.440 1.00 94.19 115 VAL A CA 1
ATOM 878 C C . VAL A 1 115 ? -5.864 2.769 0.994 1.00 94.19 115 VAL A C 1
ATOM 880 O O . VAL A 1 115 ? -6.709 2.448 0.164 1.00 94.19 115 VAL A O 1
ATOM 883 N N . ASP A 1 116 ? -4.579 2.897 0.706 1.00 96.06 116 ASP A N 1
ATOM 884 C CA . ASP A 1 116 ? -3.973 2.687 -0.597 1.00 96.06 116 ASP A CA 1
ATOM 885 C C . ASP A 1 116 ? -3.084 1.446 -0.570 1.00 96.06 116 ASP A C 1
ATOM 887 O O . ASP A 1 116 ? -2.247 1.274 0.320 1.00 96.06 116 ASP A O 1
ATOM 891 N N . VAL A 1 117 ? -3.241 0.592 -1.575 1.00 96.31 117 VAL A N 1
ATOM 892 C CA . VAL A 1 117 ? -2.439 -0.616 -1.761 1.00 96.31 117 VAL A CA 1
ATOM 893 C C . VAL A 1 117 ? -1.774 -0.579 -3.124 1.00 96.31 117 VAL A C 1
ATOM 895 O O . VAL A 1 117 ? -2.450 -0.431 -4.142 1.00 96.31 117 VAL A O 1
ATOM 898 N N . LEU A 1 118 ? -0.454 -0.761 -3.139 1.00 95.75 118 LEU A N 1
ATOM 899 C CA . LEU A 1 118 ? 0.346 -0.853 -4.357 1.00 95.75 118 LEU A CA 1
ATOM 900 C C . LEU A 1 118 ? 0.658 -2.302 -4.719 1.00 95.75 118 LEU A C 1
ATOM 902 O O . LEU A 1 118 ? 1.174 -3.064 -3.903 1.00 95.75 118 LEU A O 1
ATOM 906 N N . ASP A 1 119 ? 0.414 -2.674 -5.970 1.00 94.75 119 ASP A N 1
ATOM 907 C CA . ASP A 1 119 ? 0.785 -3.988 -6.476 1.00 94.75 119 ASP A CA 1
ATOM 908 C C . ASP A 1 119 ? 1.043 -3.985 -7.992 1.00 94.75 119 ASP A C 1
ATOM 910 O O . ASP A 1 119 ? 0.503 -3.173 -8.734 1.00 94.75 119 ASP A O 1
ATOM 914 N N . GLU A 1 120 ? 1.875 -4.909 -8.469 1.00 92.62 120 GLU A N 1
ATOM 915 C CA . GLU A 1 120 ? 2.172 -5.103 -9.898 1.00 92.62 120 GLU A CA 1
ATOM 916 C C . GLU A 1 120 ? 0.965 -5.582 -10.722 1.00 92.62 120 GLU A C 1
ATOM 918 O O . GLU A 1 120 ? 0.943 -5.426 -11.941 1.00 92.62 120 GLU A O 1
ATOM 923 N N . SER A 1 121 ? -0.041 -6.179 -10.078 1.00 93.88 121 SER A N 1
ATOM 924 C CA . SER A 1 121 ? -1.292 -6.594 -10.707 1.00 93.88 121 SER A CA 1
ATOM 925 C C . SER A 1 121 ? -2.439 -5.706 -10.222 1.00 93.88 121 SER A C 1
ATOM 927 O O . SER A 1 121 ? -2.696 -5.650 -9.017 1.00 93.88 121 SER A O 1
ATOM 929 N N . PRO A 1 122 ? -3.205 -5.071 -11.129 1.00 93.81 122 PRO A N 1
ATOM 930 C CA . PRO A 1 122 ? -4.332 -4.225 -10.736 1.00 93.81 122 PRO A CA 1
ATOM 931 C C . PRO A 1 122 ? -5.437 -5.027 -10.034 1.00 93.81 122 PRO A C 1
ATOM 933 O O . PRO A 1 122 ? -6.093 -4.529 -9.121 1.00 93.81 122 PRO A O 1
ATOM 936 N N . VAL A 1 123 ? -5.625 -6.290 -10.433 1.00 95.56 123 VAL A N 1
ATOM 937 C CA . VAL A 1 123 ? -6.594 -7.199 -9.806 1.00 95.56 123 VAL A CA 1
ATOM 938 C C . VAL A 1 123 ? -6.141 -7.542 -8.390 1.00 95.56 123 VAL A C 1
ATOM 940 O O . VAL A 1 123 ? -6.927 -7.443 -7.455 1.00 95.56 123 VAL A O 1
ATOM 943 N N . ARG A 1 124 ? -4.852 -7.856 -8.214 1.00 94.69 124 ARG A N 1
ATOM 944 C CA . ARG A 1 124 ? -4.291 -8.193 -6.903 1.00 94.69 124 ARG A CA 1
ATOM 945 C C . ARG A 1 124 ? -4.299 -6.989 -5.959 1.00 94.69 124 ARG A C 1
ATOM 947 O O . ARG A 1 124 ? -4.674 -7.157 -4.806 1.00 94.69 124 ARG A O 1
ATOM 954 N N . ALA A 1 125 ? -3.973 -5.786 -6.443 1.00 95.94 125 ALA A N 1
ATOM 955 C CA . ALA A 1 125 ? -4.082 -4.548 -5.665 1.00 95.94 125 ALA A CA 1
ATOM 956 C C . ALA A 1 125 ? -5.500 -4.366 -5.101 1.00 95.94 125 ALA A C 1
ATOM 958 O O . ALA A 1 125 ? -5.673 -4.151 -3.902 1.00 95.94 125 ALA A O 1
ATOM 959 N N . ARG A 1 126 ? -6.519 -4.513 -5.960 1.00 96.19 126 ARG A N 1
ATOM 960 C CA . ARG A 1 126 ? -7.933 -4.427 -5.574 1.00 96.19 126 ARG A CA 1
ATOM 961 C C . ARG A 1 126 ? -8.306 -5.487 -4.541 1.00 96.19 126 ARG A C 1
ATOM 963 O O . ARG A 1 126 ? -8.936 -5.164 -3.539 1.00 96.19 126 ARG A O 1
ATOM 970 N N . ASP A 1 127 ? -7.939 -6.739 -4.789 1.00 96.00 127 ASP A N 1
ATOM 971 C CA . ASP A 1 127 ? -8.328 -7.854 -3.925 1.00 96.00 127 ASP A CA 1
ATOM 972 C C . ASP A 1 127 ? -7.678 -7.732 -2.538 1.00 96.00 127 ASP A C 1
ATOM 974 O O . ASP A 1 127 ? -8.344 -7.975 -1.530 1.00 96.00 127 ASP A O 1
ATOM 978 N N . ILE A 1 128 ? -6.425 -7.263 -2.469 1.00 95.75 128 ILE A N 1
ATOM 979 C CA . ILE A 1 128 ? -5.748 -6.926 -1.210 1.00 95.75 128 ILE A CA 1
ATOM 980 C C . ILE A 1 128 ? -6.465 -5.777 -0.501 1.00 95.75 128 ILE A C 1
ATOM 982 O O . ILE A 1 128 ? -6.786 -5.915 0.675 1.00 95.75 128 ILE A O 1
ATOM 986 N N . ALA A 1 129 ? -6.730 -4.660 -1.187 1.00 95.62 129 ALA A N 1
ATOM 987 C CA . ALA A 1 129 ? -7.369 -3.488 -0.583 1.00 95.62 129 ALA A CA 1
ATOM 988 C C . ALA A 1 129 ? -8.754 -3.817 0.002 1.00 95.62 129 ALA A C 1
ATOM 990 O O . ALA A 1 129 ? -9.080 -3.387 1.111 1.00 95.62 129 ALA A O 1
ATOM 991 N N . ASN A 1 130 ? -9.545 -4.620 -0.715 1.00 95.19 130 ASN A N 1
ATOM 992 C CA . ASN A 1 130 ? -10.851 -5.090 -0.255 1.00 95.19 130 ASN A CA 1
ATOM 993 C C . ASN A 1 130 ? -10.716 -6.041 0.935 1.00 95.19 130 ASN A C 1
ATOM 995 O O . ASN A 1 130 ? -11.318 -5.809 1.976 1.00 95.19 130 ASN A O 1
ATOM 999 N N . THR A 1 131 ? -9.878 -7.072 0.814 1.00 95.12 131 THR A N 1
ATOM 1000 C CA . THR A 1 131 ? -9.730 -8.086 1.867 1.00 95.12 131 THR A CA 1
ATOM 1001 C C . THR A 1 131 ? -9.183 -7.490 3.158 1.00 95.12 131 THR A C 1
ATOM 1003 O O . THR A 1 131 ? -9.656 -7.832 4.236 1.00 95.12 131 THR A O 1
ATOM 1006 N N . LEU A 1 132 ? -8.216 -6.577 3.059 1.00 94.88 132 LEU A N 1
ATOM 1007 C CA . LEU A 1 132 ? -7.661 -5.874 4.210 1.00 94.88 132 LEU A CA 1
ATOM 1008 C C . LEU A 1 132 ? -8.721 -5.018 4.912 1.00 94.88 132 LEU A C 1
ATOM 1010 O O . LEU A 1 132 ? -8.790 -5.004 6.139 1.00 94.88 132 LEU A O 1
ATOM 1014 N N . SER A 1 133 ? -9.565 -4.343 4.132 1.00 93.38 133 SER A N 1
ATOM 1015 C CA . SER A 1 133 ? -10.686 -3.558 4.652 1.00 93.38 133 SER A CA 1
ATOM 1016 C C . SER A 1 133 ? -11.723 -4.445 5.346 1.00 93.38 133 SER A C 1
ATOM 1018 O O . SER A 1 133 ? -12.151 -4.131 6.453 1.00 93.38 133 SER A O 1
ATOM 1020 N N . ASP A 1 134 ? -12.075 -5.582 4.744 1.00 93.56 134 ASP A N 1
ATOM 1021 C CA . ASP A 1 134 ? -13.022 -6.541 5.318 1.00 93.56 134 ASP A CA 1
ATOM 1022 C C . ASP A 1 134 ? -12.487 -7.162 6.617 1.00 93.56 134 ASP A C 1
ATOM 1024 O O . ASP A 1 134 ? -13.202 -7.243 7.613 1.00 93.56 134 ASP A O 1
ATOM 1028 N N . GLU A 1 135 ? -11.215 -7.573 6.639 1.00 93.25 135 GLU A N 1
ATOM 1029 C CA . GLU A 1 135 ? -10.582 -8.133 7.840 1.00 93.25 135 GLU A CA 1
ATOM 1030 C C . GLU A 1 135 ? -10.452 -7.100 8.964 1.00 93.25 135 GLU A C 1
ATOM 1032 O O . GLU A 1 135 ? -10.512 -7.472 10.134 1.00 93.25 135 GLU A O 1
ATOM 1037 N N . PHE A 1 136 ? -10.309 -5.813 8.634 1.00 91.62 136 PHE A N 1
ATOM 1038 C CA . PHE A 1 136 ? -10.298 -4.744 9.629 1.00 91.62 136 PHE A CA 1
ATOM 1039 C C . PHE A 1 136 ? -11.670 -4.551 10.283 1.00 91.62 136 PHE A C 1
ATOM 1041 O O . PHE A 1 136 ? -11.742 -4.302 11.480 1.00 91.62 136 PHE A O 1
ATOM 1048 N N . VAL A 1 137 ? -12.759 -4.690 9.520 1.00 87.94 137 VAL A N 1
ATOM 1049 C CA . VAL A 1 137 ? -14.132 -4.540 10.036 1.00 87.94 137 VAL A CA 1
ATOM 1050 C C . VAL A 1 137 ? -14.545 -5.710 10.938 1.00 87.94 137 VAL A C 1
ATOM 1052 O O . VAL A 1 137 ? -15.358 -5.525 11.840 1.00 87.94 137 VAL A O 1
ATOM 1055 N N . VAL A 1 138 ? -14.010 -6.911 10.699 1.00 86.25 138 VAL A N 1
ATOM 1056 C CA . VAL A 1 138 ? -14.347 -8.136 11.454 1.00 86.25 138 VAL A CA 1
ATOM 1057 C C . VAL A 1 138 ? -13.428 -8.355 12.673 1.00 86.25 138 VAL A C 1
ATOM 1059 O O . VAL A 1 138 ? -13.652 -9.282 13.453 1.00 86.25 138 VAL A O 1
ATOM 1062 N N . MET A 1 139 ? -12.385 -7.536 12.839 1.00 75.00 139 MET A N 1
ATOM 1063 C CA . MET A 1 139 ? -11.466 -7.581 13.984 1.00 75.00 139 MET A CA 1
ATOM 1064 C C . MET A 1 139 ? -12.100 -7.026 15.262 1.00 75.00 139 MET A C 1
ATOM 1066 O O . MET A 1 139 ? -11.855 -7.655 16.316 1.00 75.00 139 MET A O 1
#

Radius of gyration: 25.52 Å; chains: 1; bounding box: 60×51×62 Å

Secondary structure (DSSP, 8-state):
--HHHHHHHHHHSHHHHHHHHHHHHHHHHHHHHHSPP-EEEEEEEE------SSHHHHHHHHHHHHHHHHHHHHHHT-HHHHHHHHHHHT-SS-HHHHHHHEEEEEPTTSSEEEEEEEESSHHHHHHHHHHHHHHHH--

Sequence (139 aa):
MNLQDVVKLLRHRWITVCVTIAVCVLGAVLYSVLTTPLYQASTRLFVSTASGSSLAETYQGNRFSQERVISYAELLKGQTLAQRTVDKLGLSLSAGRLQERITAGAKPETVLIDVDVLDESPVRARDIANTLSDEFVVM

pLDDT: mean 86.23, std 10.45, range [55.75, 96.75]

Foldseek 3Di:
DDPVVVVVVCVVPVVVVVVVVVVVVVVVVVVVVPDQDKAKDKDKDADDDDDDPDPVCRVVRQVVLLVCLAVLQVVLLDLVLLQQLCVVVVPPDHSVRQSVQWHWDDDPPHNMIMIMGMDSDNVVNNSSNVSSVVSSVVD